Protein AF-A0AAW5VJH2-F1 (afdb_monomer_lite)

Foldseek 3Di:
DWWKWKWKDAPNDIGGFGTHDPPDQWDWGWDQPQDDGDWIKMWIDTDPDIDIWTWDDDPQKTWTWDCPPQKIKIKIWGDDPPDNGTIIIIIGIGHPPPPDDPPPDD

Secondary structure (DSSP, 8-state):
--EEEEEEEETTEEEEEEEEETT-SEEEEEE---S--SS-EEEEEETTEEEEEEPEEETTEEEEEEEETTEEEEEEEEE-TTSTT-EEEEEEEEETT--SSSSS--

Organism: NCBI:txid2950025

pLDDT: mean 74.22, std 15.86, range [32.72, 92.19]

Radius of gyration: 14.66 Å; chains: 1; bounding box: 32×46×37 Å

Sequence (106 aa):
MEGLQYKLIDDGKTITIGQIKLDETLVKDYLNLGDILLHPCIELGMDNETKIMQLAKIKNQWIGTLNAFDFSFGIRIETLKNDKSKSSLYLKITPENASKEGYQNA

Structure (mmCIF, N/CA/C/O backbone):
data_AF-A0AAW5VJH2-F1
#
_entry.id   AF-A0AAW5VJH2-F1
#
loop_
_atom_site.group_PDB
_atom_site.id
_atom_site.type_symbol
_atom_site.label_atom_id
_atom_site.label_alt_id
_atom_site.label_comp_id
_atom_site.label_asym_id
_atom_site.label_entity_id
_atom_site.label_seq_id
_atom_site.pdbx_PDB_ins_code
_atom_site.Cartn_x
_atom_site.Cartn_y
_atom_site.Cartn_z
_atom_site.occupancy
_atom_site.B_iso_or_equiv
_atom_site.auth_seq_id
_atom_site.auth_comp_id
_atom_site.auth_asym_id
_atom_site.auth_atom_id
_atom_site.pdbx_PDB_model_num
ATOM 1 N N . MET A 1 1 ? 20.214 -4.925 -9.775 1.00 49.5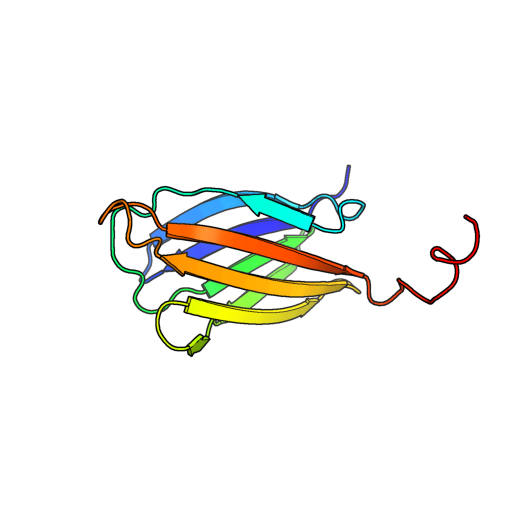0 1 MET A N 1
ATOM 2 C CA . MET A 1 1 ? 19.006 -5.605 -9.271 1.00 49.50 1 MET A CA 1
ATOM 3 C C . MET A 1 1 ? 17.897 -4.584 -9.331 1.00 49.50 1 MET A C 1
ATOM 5 O O . MET A 1 1 ? 17.983 -3.596 -8.613 1.00 49.50 1 MET A O 1
ATOM 9 N N . GLU A 1 2 ? 16.950 -4.771 -10.241 1.00 64.94 2 GLU A N 1
ATOM 10 C CA . GLU A 1 2 ? 15.754 -3.933 -10.320 1.00 64.94 2 GLU A CA 1
ATOM 11 C C . GLU A 1 2 ? 14.808 -4.371 -9.200 1.00 64.94 2 GLU A C 1
ATOM 13 O O . GLU A 1 2 ? 14.523 -5.557 -9.033 1.00 64.94 2 GLU A O 1
ATOM 18 N N . GLY A 1 3 ? 14.404 -3.426 -8.362 1.00 76.19 3 GLY A N 1
ATOM 19 C CA . GLY A 1 3 ? 13.497 -3.674 -7.255 1.00 76.19 3 GLY A CA 1
ATOM 20 C C . GLY A 1 3 ? 12.576 -2.481 -7.089 1.00 76.19 3 GLY A C 1
ATOM 21 O O . GLY A 1 3 ? 13.016 -1.337 -7.215 1.00 76.19 3 GLY A O 1
ATOM 22 N N . LEU A 1 4 ? 11.301 -2.741 -6.818 1.00 83.94 4 LEU A N 1
ATOM 23 C CA . LEU A 1 4 ? 10.322 -1.682 -6.634 1.00 83.94 4 LEU A CA 1
ATOM 24 C C . LEU A 1 4 ? 10.504 -1.076 -5.256 1.00 83.94 4 LEU A C 1
ATOM 26 O O . LEU A 1 4 ? 10.365 -1.762 -4.244 1.00 83.94 4 LEU A O 1
ATOM 30 N N . GLN A 1 5 ? 10.773 0.217 -5.196 1.00 87.75 5 GLN A N 1
ATOM 31 C CA . GLN A 1 5 ? 10.674 0.924 -3.930 1.00 87.75 5 GLN A CA 1
ATOM 32 C C . GLN A 1 5 ? 9.210 1.027 -3.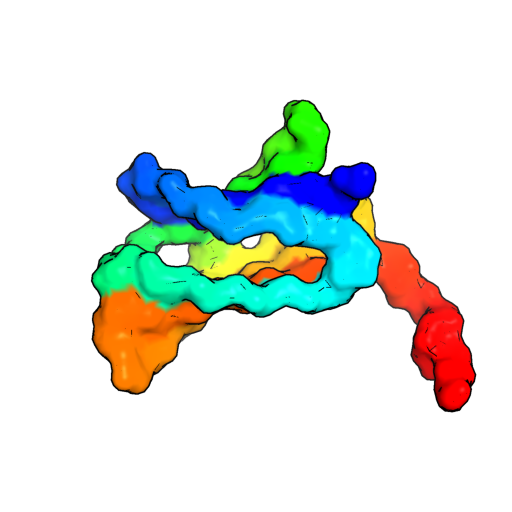539 1.00 87.75 5 GLN A C 1
ATOM 34 O O . GLN A 1 5 ? 8.357 1.291 -4.386 1.00 87.75 5 GLN A O 1
ATOM 39 N N . TYR A 1 6 ? 8.919 0.861 -2.255 1.00 87.81 6 TYR A N 1
ATOM 40 C CA . TYR A 1 6 ? 7.578 1.120 -1.773 1.00 87.81 6 TYR A CA 1
ATOM 41 C C . TYR A 1 6 ? 7.554 1.880 -0.455 1.00 87.81 6 TYR A C 1
ATOM 43 O O . TYR A 1 6 ? 8.397 1.701 0.434 1.00 87.81 6 TYR A O 1
ATOM 51 N N . LYS A 1 7 ? 6.577 2.779 -0.362 1.00 89.81 7 LYS A N 1
ATOM 52 C CA . LYS A 1 7 ? 6.406 3.710 0.751 1.00 89.81 7 LYS A CA 1
ATOM 53 C C . LYS A 1 7 ? 4.953 3.725 1.186 1.00 89.81 7 LYS A C 1
ATOM 55 O O . LYS A 1 7 ? 4.053 3.646 0.354 1.00 89.81 7 LYS A O 1
ATOM 60 N N . LEU A 1 8 ? 4.740 3.884 2.483 1.00 88.88 8 LEU A N 1
ATOM 61 C CA . LEU A 1 8 ? 3.438 4.199 3.052 1.00 88.88 8 LEU A CA 1
ATOM 62 C C . LEU A 1 8 ? 3.316 5.709 3.208 1.00 88.88 8 LEU A C 1
ATOM 64 O O . LEU A 1 8 ? 4.190 6.349 3.788 1.00 88.88 8 LEU A O 1
ATOM 68 N N . ILE A 1 9 ? 2.223 6.261 2.701 1.00 91.06 9 ILE A N 1
ATOM 69 C CA . ILE A 1 9 ? 1.869 7.669 2.823 1.00 91.06 9 ILE A CA 1
ATOM 70 C C . ILE A 1 9 ? 0.557 7.741 3.596 1.00 91.06 9 ILE A C 1
ATOM 72 O O . ILE A 1 9 ? -0.416 7.108 3.200 1.00 91.06 9 ILE A O 1
ATOM 76 N N . ASP A 1 10 ? 0.518 8.498 4.685 1.00 89.19 10 ASP A N 1
ATOM 77 C CA . ASP A 1 10 ? -0.694 8.714 5.478 1.00 89.19 10 ASP A CA 1
ATOM 78 C C . ASP A 1 10 ? -0.711 10.147 6.014 1.00 89.19 10 ASP A C 1
ATOM 80 O O . ASP A 1 10 ? 0.215 10.557 6.709 1.00 89.19 10 ASP A O 1
ATOM 84 N N . ASP A 1 11 ? -1.733 10.920 5.640 1.00 86.00 11 ASP A N 1
ATOM 85 C CA . ASP A 1 11 ? -1.949 12.311 6.077 1.00 86.00 11 ASP A CA 1
ATOM 86 C C . ASP A 1 11 ? -0.682 13.200 6.045 1.00 86.00 11 ASP A C 1
ATOM 88 O O . ASP A 1 11 ? -0.288 13.842 7.018 1.00 86.00 11 ASP A O 1
ATOM 92 N N . GLY A 1 12 ? 0.033 13.176 4.915 1.00 84.25 12 GLY A N 1
ATOM 93 C CA . GLY A 1 12 ? 1.260 13.956 4.713 1.00 84.25 12 GLY A CA 1
ATOM 94 C C . GLY A 1 12 ? 2.529 13.362 5.343 1.00 84.25 12 GLY A C 1
ATOM 95 O O . GLY A 1 12 ? 3.625 13.848 5.061 1.00 84.25 12 GLY A O 1
ATOM 96 N N . LYS A 1 13 ? 2.433 12.281 6.129 1.00 86.00 13 LYS A N 1
ATOM 97 C CA . LYS A 1 13 ? 3.596 11.508 6.590 1.00 86.00 13 LYS A CA 1
ATOM 98 C C . LYS A 1 13 ? 3.979 10.475 5.534 1.00 86.00 13 LYS A C 1
ATOM 100 O O . LYS A 1 13 ? 3.141 9.697 5.095 1.00 86.00 13 LYS A O 1
ATOM 105 N N . THR A 1 14 ? 5.256 10.440 5.157 1.00 89.38 14 THR A N 1
ATOM 106 C CA . THR A 1 14 ? 5.815 9.409 4.268 1.00 89.38 14 THR A CA 1
ATOM 107 C C . THR A 1 14 ? 6.769 8.525 5.055 1.00 89.38 14 THR A C 1
ATOM 109 O O . THR A 1 14 ? 7.713 9.016 5.670 1.00 89.38 14 THR A O 1
ATOM 112 N N . ILE A 1 15 ? 6.534 7.219 5.017 1.00 85.44 15 ILE A N 1
ATOM 113 C CA . ILE A 1 15 ? 7.357 6.200 5.658 1.00 85.44 15 ILE A CA 1
ATOM 114 C C . ILE A 1 15 ? 7.898 5.295 4.557 1.00 85.44 15 ILE A C 1
ATOM 116 O O . ILE A 1 15 ? 7.152 4.538 3.932 1.00 85.44 15 ILE A O 1
ATOM 120 N N . THR A 1 16 ? 9.202 5.382 4.306 1.00 82.62 16 THR A N 1
ATOM 121 C CA . THR A 1 16 ? 9.880 4.448 3.404 1.00 82.62 16 THR A CA 1
ATOM 122 C C . THR A 1 16 ? 9.928 3.084 4.064 1.00 82.62 16 THR A C 1
ATOM 124 O O . THR A 1 16 ? 10.427 2.959 5.181 1.00 82.62 16 THR A O 1
ATOM 127 N N . ILE A 1 17 ? 9.405 2.078 3.372 1.00 81.94 17 ILE A N 1
ATOM 128 C CA . ILE A 1 17 ? 9.312 0.733 3.926 1.00 81.94 17 ILE A CA 1
ATOM 129 C C . ILE A 1 17 ? 10.484 -0.109 3.460 1.00 81.94 17 ILE A C 1
ATOM 131 O O . ILE A 1 17 ? 11.233 -0.630 4.281 1.00 81.94 17 ILE A O 1
ATOM 135 N N . GLY A 1 18 ? 10.685 -0.191 2.149 1.00 81.81 18 GLY A N 1
ATOM 136 C CA . GLY A 1 18 ? 11.770 -0.987 1.610 1.00 81.81 18 GLY A CA 1
ATOM 137 C C . GLY A 1 18 ? 11.719 -1.118 0.101 1.00 81.81 18 GLY A C 1
ATOM 138 O O . GLY A 1 18 ? 11.153 -0.282 -0.609 1.00 81.81 18 GLY A O 1
ATOM 139 N N . GLN A 1 19 ? 12.345 -2.188 -0.370 1.00 84.25 19 GLN A N 1
ATOM 140 C CA . GLN A 1 19 ? 12.377 -2.580 -1.768 1.00 84.25 19 GLN A CA 1
ATOM 141 C C . GLN A 1 19 ? 11.778 -3.972 -1.915 1.00 84.25 19 GLN A C 1
ATOM 143 O O . GLN A 1 19 ? 12.155 -4.899 -1.204 1.00 84.25 19 GLN A O 1
ATOM 148 N N . ILE A 1 20 ? 10.867 -4.108 -2.865 1.00 78.00 20 ILE A N 1
ATOM 149 C CA . ILE A 1 20 ? 10.383 -5.384 -3.362 1.00 78.00 20 ILE A CA 1
ATOM 150 C C . ILE A 1 20 ? 11.378 -5.861 -4.404 1.00 78.00 20 ILE A C 1
ATOM 152 O O . ILE A 1 20 ? 11.653 -5.139 -5.363 1.00 78.00 20 ILE A O 1
ATOM 156 N N . LYS A 1 21 ? 11.858 -7.092 -4.282 1.00 77.50 21 LYS A N 1
ATOM 157 C CA . LYS A 1 21 ? 12.517 -7.740 -5.411 1.00 77.50 21 LYS A CA 1
ATOM 158 C C . LYS A 1 21 ? 11.471 -8.464 -6.249 1.00 77.50 21 LYS A C 1
ATOM 160 O O . LYS A 1 21 ? 10.610 -9.149 -5.706 1.00 77.50 21 LYS A O 1
ATOM 165 N N . LEU A 1 22 ? 11.513 -8.272 -7.564 1.00 72.00 22 LEU A N 1
ATOM 166 C CA . LEU A 1 22 ? 10.488 -8.781 -8.484 1.00 72.00 22 LEU A CA 1
ATOM 167 C C . LEU A 1 22 ? 10.481 -10.317 -8.615 1.00 72.00 22 LEU A C 1
ATOM 169 O O . LEU A 1 22 ? 9.515 -10.885 -9.117 1.00 72.00 22 LEU A O 1
ATOM 173 N N . ASP A 1 23 ? 11.532 -10.988 -8.143 1.00 72.38 23 ASP A N 1
ATOM 174 C CA . ASP A 1 23 ? 11.639 -12.444 -8.021 1.00 72.38 23 ASP A CA 1
ATOM 175 C C . ASP A 1 23 ? 11.012 -12.998 -6.724 1.00 72.38 23 ASP A C 1
ATOM 177 O O . ASP A 1 23 ? 10.794 -14.206 -6.609 1.00 72.38 23 ASP A O 1
ATOM 181 N N . GLU A 1 24 ? 10.665 -12.144 -5.755 1.00 65.00 24 GLU A N 1
ATOM 182 C CA . GLU A 1 24 ? 10.044 -12.548 -4.494 1.00 65.00 24 GLU A CA 1
ATOM 183 C C . GLU A 1 24 ? 8.507 -12.482 -4.588 1.00 65.00 24 GLU A C 1
ATOM 185 O O . GLU A 1 24 ? 7.890 -11.430 -4.746 1.00 65.00 24 GLU A O 1
ATOM 190 N N . THR A 1 25 ? 7.843 -13.632 -4.433 1.00 64.31 25 THR A N 1
ATOM 191 C CA . THR A 1 25 ? 6.366 -13.731 -4.478 1.00 64.31 25 THR A CA 1
ATOM 192 C C . THR A 1 25 ? 5.691 -13.184 -3.211 1.00 64.31 25 THR A C 1
ATOM 194 O O . THR A 1 25 ? 4.476 -12.975 -3.168 1.00 64.31 25 THR A O 1
ATOM 197 N N . LEU A 1 26 ? 6.446 -12.977 -2.129 1.00 65.12 26 LEU A N 1
ATOM 198 C CA . LEU A 1 26 ? 5.884 -12.518 -0.868 1.00 65.12 26 LEU A CA 1
ATOM 199 C C . LEU A 1 26 ? 6.887 -11.734 -0.026 1.00 65.12 26 LEU A C 1
ATOM 201 O O . LEU A 1 26 ? 7.873 -12.302 0.431 1.00 65.12 26 LEU A O 1
ATOM 205 N N . VAL A 1 27 ? 6.551 -10.483 0.288 1.00 66.19 27 VAL A N 1
ATOM 206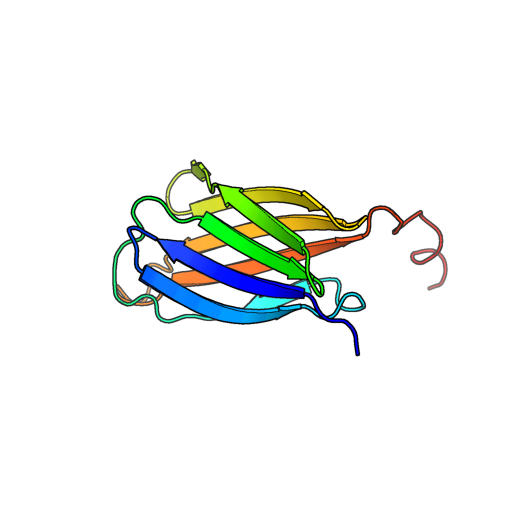 C CA . VAL A 1 27 ? 7.334 -9.627 1.183 1.00 66.19 27 VAL A CA 1
ATOM 207 C C . VAL A 1 27 ? 6.497 -9.317 2.427 1.00 66.19 27 VAL A C 1
ATOM 209 O O . VAL A 1 27 ? 5.356 -8.860 2.357 1.00 66.19 27 VAL A O 1
ATOM 212 N N . LYS A 1 28 ? 7.033 -9.622 3.608 1.00 69.38 28 LYS A N 1
ATOM 213 C CA . LYS A 1 28 ? 6.374 -9.318 4.885 1.00 69.38 28 LYS A CA 1
ATOM 214 C C . LYS A 1 28 ? 7.245 -8.345 5.651 1.00 69.38 28 LYS A C 1
ATOM 216 O O . LYS A 1 28 ? 8.310 -8.744 6.111 1.00 69.38 28 LYS A O 1
ATOM 221 N N . ASP A 1 29 ? 6.752 -7.128 5.839 1.00 70.12 29 ASP A N 1
ATOM 222 C CA . ASP A 1 29 ? 7.465 -6.100 6.584 1.00 70.12 29 ASP A CA 1
ATOM 223 C C . ASP A 1 29 ? 6.697 -5.698 7.843 1.00 70.12 29 ASP A C 1
ATOM 225 O O . ASP A 1 29 ? 5.508 -5.378 7.846 1.00 70.12 29 ASP A O 1
ATOM 229 N N . TYR A 1 30 ? 7.397 -5.715 8.969 1.00 69.06 30 TYR A N 1
ATOM 230 C CA . TYR A 1 30 ? 6.833 -5.309 10.246 1.00 69.06 30 TYR A CA 1
ATOM 231 C C . TYR A 1 30 ? 7.254 -3.876 10.531 1.00 69.06 30 TYR A C 1
ATOM 233 O O . TYR A 1 30 ? 8.428 -3.615 10.783 1.00 69.06 30 TYR A O 1
ATOM 241 N N . LEU A 1 31 ? 6.294 -2.950 10.523 1.00 69.44 31 LEU A N 1
ATOM 242 C CA . LEU A 1 31 ? 6.541 -1.563 10.895 1.00 69.44 31 LEU A CA 1
ATOM 243 C C . LEU A 1 31 ? 5.907 -1.233 12.238 1.00 69.44 31 LEU A C 1
ATOM 245 O O . LEU A 1 31 ? 4.830 -1.700 12.593 1.00 69.44 31 LEU A O 1
ATOM 249 N N . ASN A 1 32 ? 6.578 -0.385 13.004 1.00 66.38 32 ASN A N 1
ATOM 250 C CA . ASN A 1 32 ? 5.939 0.282 14.123 1.00 66.38 32 ASN A CA 1
ATOM 251 C C . ASN A 1 32 ? 5.426 1.631 13.622 1.00 66.38 32 ASN A C 1
ATOM 253 O O . ASN A 1 32 ? 6.208 2.560 13.448 1.00 66.38 32 ASN A O 1
ATOM 257 N N . LEU A 1 33 ? 4.126 1.708 13.337 1.00 67.88 33 LEU A N 1
ATOM 258 C CA . LEU A 1 33 ? 3.513 2.939 12.838 1.00 67.88 33 LEU A CA 1
ATOM 259 C C . LEU A 1 33 ? 3.234 3.944 13.964 1.00 67.88 33 LEU A C 1
ATOM 261 O O . LEU A 1 33 ? 3.038 5.114 13.655 1.00 67.88 33 LEU A O 1
ATOM 265 N N . GLY A 1 34 ? 3.252 3.516 15.238 1.00 59.47 34 GLY A N 1
ATOM 266 C CA . GLY A 1 34 ? 3.053 4.348 16.435 1.00 59.47 34 GLY A CA 1
ATOM 267 C C . GLY A 1 34 ? 1.638 4.920 16.602 1.00 59.47 34 GLY A C 1
ATOM 268 O O . GLY A 1 34 ? 1.096 4.896 17.705 1.00 59.47 34 GLY A O 1
ATOM 269 N N . ASP A 1 35 ? 1.033 5.359 15.500 1.00 65.25 35 ASP A N 1
ATOM 270 C CA . ASP A 1 35 ? -0.253 6.032 15.397 1.00 65.25 35 ASP A CA 1
ATOM 271 C C . ASP A 1 35 ? -1.290 5.185 14.634 1.00 65.25 35 ASP A C 1
ATOM 273 O O . ASP A 1 35 ? -0.988 4.200 13.948 1.00 65.25 35 ASP A O 1
ATOM 277 N N . ILE A 1 36 ? -2.554 5.598 14.751 1.00 74.06 36 ILE A N 1
ATOM 278 C CA . ILE A 1 36 ? -3.665 5.068 13.957 1.00 74.06 36 ILE A CA 1
ATOM 279 C C . ILE A 1 36 ? -3.554 5.622 12.533 1.00 74.06 36 ILE A C 1
ATOM 281 O O . ILE A 1 36 ? -3.532 6.834 12.355 1.00 74.06 36 ILE A O 1
ATOM 285 N N . LEU A 1 37 ? -3.568 4.738 11.531 1.00 80.75 37 LEU A N 1
ATOM 286 C CA . LEU A 1 37 ? -3.650 5.143 10.126 1.00 80.75 37 LEU A CA 1
ATOM 287 C C . LEU A 1 37 ? -5.017 5.758 9.796 1.00 80.75 37 LEU A C 1
ATOM 289 O O . LEU A 1 37 ? -6.053 5.164 10.131 1.00 80.75 37 LEU A O 1
ATOM 293 N N . LEU A 1 38 ? -5.018 6.902 9.108 1.00 83.50 38 LEU A N 1
ATOM 294 C CA . LEU A 1 38 ? -6.230 7.657 8.772 1.00 83.50 38 LEU A CA 1
ATOM 295 C C . LEU A 1 38 ? -6.706 7.392 7.341 1.00 83.50 38 LEU A C 1
ATOM 297 O O . LEU A 1 38 ? -7.819 6.901 7.146 1.00 83.50 38 LEU A O 1
ATOM 301 N N . HIS A 1 39 ? -5.855 7.687 6.363 1.00 88.19 39 HIS A N 1
ATOM 302 C CA . HIS A 1 39 ? -6.093 7.568 4.926 1.00 88.19 39 HIS A CA 1
ATOM 303 C C . HIS A 1 39 ? -4.846 7.010 4.212 1.00 88.19 39 HIS A C 1
ATOM 305 O O . HIS A 1 39 ? -4.302 7.657 3.311 1.00 88.19 39 HIS A O 1
ATOM 311 N N . PRO A 1 40 ? -4.373 5.809 4.601 1.00 88.44 40 PRO A N 1
ATOM 312 C CA . PRO A 1 40 ? -3.112 5.291 4.113 1.00 88.44 40 PRO A CA 1
ATOM 313 C C . PRO A 1 40 ? -3.181 4.953 2.624 1.00 88.44 40 PRO A C 1
ATOM 315 O O . PRO A 1 40 ? -4.127 4.331 2.135 1.00 88.44 40 PRO A O 1
ATOM 318 N N . CYS A 1 41 ? -2.120 5.319 1.921 1.00 92.19 41 CYS A N 1
ATOM 319 C CA . CYS A 1 41 ? -1.857 4.993 0.531 1.00 92.19 41 CYS A CA 1
ATOM 320 C C . CYS A 1 41 ? -0.464 4.374 0.416 1.00 92.19 41 CYS A C 1
ATOM 322 O O . CYS A 1 41 ? 0.418 4.649 1.229 1.00 92.19 41 CYS A O 1
ATOM 324 N N . ILE A 1 42 ? -0.247 3.556 -0.607 1.00 90.00 42 ILE A N 1
ATOM 325 C CA . ILE A 1 42 ? 1.072 3.004 -0.912 1.00 90.00 42 ILE A CA 1
ATOM 326 C C . ILE A 1 42 ? 1.556 3.591 -2.225 1.00 90.00 42 ILE A C 1
ATOM 328 O O . ILE A 1 42 ? 0.868 3.498 -3.237 1.00 90.00 42 ILE A O 1
ATOM 332 N N . GLU A 1 43 ? 2.742 4.178 -2.203 1.00 92.06 43 GLU A N 1
ATOM 333 C CA . GLU A 1 43 ? 3.476 4.544 -3.408 1.00 92.06 43 GLU A CA 1
ATOM 334 C C . GLU A 1 43 ? 4.407 3.389 -3.781 1.00 92.06 43 GLU A C 1
ATOM 336 O O . GLU A 1 43 ? 5.166 2.915 -2.936 1.00 92.06 43 GLU A O 1
ATOM 341 N N . LEU A 1 44 ? 4.344 2.949 -5.035 1.00 89.06 44 LEU A N 1
ATOM 342 C CA . LEU A 1 44 ? 5.265 2.003 -5.659 1.00 89.06 44 LEU A CA 1
ATOM 343 C C . LEU A 1 44 ? 6.085 2.746 -6.711 1.00 89.06 44 LEU A C 1
ATOM 345 O O . LEU A 1 44 ? 5.508 3.437 -7.549 1.00 89.06 44 LEU A O 1
ATOM 349 N N . GLY A 1 45 ? 7.404 2.593 -6.686 1.00 89.38 45 GLY A N 1
ATOM 350 C CA . GLY A 1 45 ? 8.319 3.211 -7.641 1.00 89.38 45 GLY A CA 1
ATOM 351 C C . GLY A 1 45 ? 9.198 2.184 -8.344 1.00 89.38 45 GLY A C 1
ATOM 352 O O . GLY A 1 45 ? 9.835 1.372 -7.673 1.00 89.38 45 GLY A O 1
ATOM 353 N N . MET A 1 46 ? 9.262 2.263 -9.673 1.00 86.75 46 MET A N 1
ATOM 354 C CA . MET A 1 46 ? 10.223 1.551 -10.517 1.00 86.75 46 MET A CA 1
ATOM 355 C C . MET A 1 46 ? 10.956 2.572 -11.377 1.00 86.75 46 MET A C 1
ATOM 357 O O . MET A 1 46 ? 10.320 3.279 -12.155 1.00 86.75 46 MET A O 1
ATOM 361 N N . ASP A 1 47 ? 12.275 2.666 -11.228 1.00 83.56 47 ASP A N 1
ATOM 362 C CA . ASP A 1 47 ? 13.117 3.629 -11.943 1.00 83.56 47 ASP A CA 1
ATOM 363 C C . ASP A 1 47 ? 12.573 5.071 -11.885 1.00 83.56 47 ASP A C 1
ATOM 365 O O . ASP A 1 47 ? 12.731 5.751 -10.873 1.00 83.56 47 ASP A O 1
ATOM 369 N N . ASN A 1 48 ? 11.914 5.528 -12.955 1.00 83.00 48 ASN A N 1
ATOM 370 C CA . ASN A 1 48 ? 11.367 6.881 -13.103 1.00 83.00 48 ASN A CA 1
ATOM 371 C C . ASN A 1 48 ? 9.830 6.933 -13.097 1.00 83.00 48 ASN A C 1
ATOM 373 O O . ASN A 1 48 ? 9.253 7.990 -13.356 1.00 83.00 48 ASN A O 1
ATOM 377 N N . GLU A 1 49 ? 9.155 5.817 -12.835 1.00 88.06 49 GLU A N 1
ATOM 378 C CA . GLU A 1 49 ? 7.699 5.744 -12.782 1.00 88.06 49 GLU A CA 1
ATOM 379 C C . GLU A 1 49 ? 7.225 5.432 -11.361 1.00 88.06 49 GLU A C 1
ATOM 381 O O . GLU A 1 49 ? 7.723 4.525 -10.692 1.00 88.06 49 GLU A O 1
ATOM 386 N N . THR A 1 50 ? 6.224 6.185 -10.906 1.00 91.12 50 THR A N 1
ATOM 387 C CA . THR A 1 50 ? 5.559 5.962 -9.624 1.00 91.12 50 THR A CA 1
ATOM 388 C C . THR A 1 50 ? 4.072 5.705 -9.817 1.00 91.12 50 THR A C 1
ATOM 390 O O . THR A 1 50 ? 3.406 6.290 -10.677 1.00 91.12 50 THR A O 1
ATOM 393 N N . LYS A 1 51 ? 3.530 4.809 -8.995 1.00 91.62 51 LYS A N 1
ATOM 394 C CA . LYS A 1 51 ? 2.104 4.501 -8.914 1.00 91.62 51 LYS A CA 1
ATOM 395 C C . LYS A 1 51 ? 1.647 4.592 -7.474 1.00 91.62 51 LYS A C 1
ATOM 397 O O . LYS A 1 51 ? 2.362 4.184 -6.565 1.00 91.62 51 LYS A O 1
ATOM 402 N N . ILE A 1 52 ? 0.435 5.093 -7.275 1.00 91.38 52 ILE A N 1
ATOM 403 C CA . ILE A 1 52 ? -0.169 5.221 -5.952 1.00 91.38 52 ILE A CA 1
ATOM 404 C C . ILE A 1 52 ? -1.377 4.293 -5.870 1.00 91.38 52 ILE A C 1
ATOM 406 O O . ILE A 1 52 ? -2.229 4.274 -6.756 1.00 91.38 52 ILE A O 1
ATOM 410 N N . MET A 1 53 ? -1.453 3.543 -4.779 1.00 90.75 53 MET A N 1
ATOM 411 C CA . MET A 1 53 ? -2.564 2.676 -4.418 1.00 90.75 53 MET A CA 1
ATOM 412 C C . MET A 1 53 ? -3.250 3.246 -3.178 1.00 90.75 53 MET A C 1
ATOM 414 O O . MET A 1 53 ? -2.657 3.283 -2.100 1.00 90.75 53 MET A O 1
ATOM 418 N N . GLN A 1 54 ? -4.508 3.662 -3.314 1.00 90.81 54 GLN A N 1
ATOM 419 C CA . GLN A 1 54 ? -5.338 3.981 -2.153 1.00 90.81 54 GLN A CA 1
ATOM 420 C C . GLN A 1 54 ? -5.789 2.691 -1.471 1.00 90.81 54 GLN A C 1
ATOM 422 O O . GLN A 1 54 ? -6.166 1.727 -2.141 1.00 90.81 54 GLN A O 1
ATOM 427 N N . LEU A 1 55 ? -5.764 2.673 -0.139 1.00 90.50 55 LEU A N 1
ATOM 428 C CA . LEU A 1 55 ? -6.205 1.516 0.626 1.00 90.50 55 LEU A CA 1
ATOM 429 C C . LEU A 1 55 ? -7.638 1.716 1.118 1.00 90.50 55 LEU A C 1
ATOM 431 O O . LEU A 1 55 ? -8.001 2.754 1.666 1.00 90.50 55 LEU A O 1
ATOM 435 N N . ALA A 1 56 ? -8.454 0.680 0.970 1.00 91.50 56 ALA A N 1
ATOM 436 C CA . ALA A 1 56 ? -9.791 0.620 1.531 1.00 91.50 56 ALA A CA 1
ATOM 437 C C . ALA A 1 56 ? -9.746 0.067 2.959 1.00 91.50 56 ALA A C 1
ATOM 439 O O . ALA A 1 56 ? -9.078 -0.933 3.236 1.00 91.50 56 ALA A O 1
ATOM 440 N N . LYS A 1 57 ? -10.504 0.683 3.870 1.00 89.56 57 LYS A N 1
ATOM 441 C CA . LYS A 1 57 ? -10.666 0.175 5.235 1.00 89.56 57 LYS A CA 1
ATOM 442 C C . LYS A 1 57 ? -11.725 -0.921 5.269 1.00 89.56 57 LYS A C 1
ATOM 444 O O . LYS A 1 57 ? -12.890 -0.670 4.971 1.00 89.56 57 LYS A O 1
ATOM 449 N N . ILE A 1 58 ? -11.346 -2.119 5.699 1.00 88.19 58 ILE A N 1
ATOM 450 C CA . ILE A 1 58 ? -12.252 -3.248 5.920 1.00 88.19 58 ILE A CA 1
ATOM 451 C C . ILE A 1 58 ? -12.024 -3.765 7.340 1.00 88.19 58 ILE A C 1
ATOM 453 O O . ILE A 1 58 ? -10.996 -4.365 7.646 1.00 88.19 58 ILE A O 1
ATOM 457 N N . LYS A 1 59 ? -12.999 -3.545 8.230 1.00 86.69 59 LYS A N 1
ATOM 458 C CA . LYS A 1 59 ? -12.883 -3.853 9.669 1.00 86.69 59 LYS A CA 1
ATOM 459 C C . LYS A 1 59 ? -11.640 -3.177 10.285 1.00 86.69 59 LYS A C 1
ATOM 461 O O . LYS A 1 59 ? -11.578 -1.952 10.342 1.00 86.69 59 LYS A O 1
ATOM 466 N N . ASN A 1 60 ? -10.677 -3.962 10.766 1.00 79.81 60 ASN A N 1
ATOM 467 C CA . ASN A 1 60 ? -9.408 -3.528 11.359 1.00 79.81 60 ASN A CA 1
ATOM 468 C C . ASN A 1 60 ? -8.228 -3.593 10.372 1.00 79.81 60 ASN A C 1
ATOM 470 O O . ASN A 1 60 ? -7.076 -3.568 10.806 1.00 79.81 60 ASN A O 1
ATOM 474 N N . GLN A 1 61 ? -8.507 -3.737 9.076 1.00 84.25 61 GLN A N 1
ATOM 475 C CA . GLN A 1 61 ? -7.498 -3.908 8.039 1.00 84.25 61 GLN A CA 1
ATOM 476 C C . GLN A 1 61 ? -7.621 -2.818 6.976 1.00 84.25 61 GLN A C 1
ATOM 478 O O . GLN A 1 61 ? -8.721 -2.366 6.655 1.00 84.25 61 GLN A O 1
ATOM 483 N N . TRP A 1 62 ? -6.486 -2.430 6.409 1.00 88.19 62 TRP A N 1
ATOM 484 C CA . TRP A 1 62 ? -6.401 -1.612 5.204 1.00 88.19 62 TRP A CA 1
ATOM 485 C C . TRP A 1 62 ? -5.967 -2.499 4.054 1.00 88.19 62 TRP A C 1
ATOM 487 O O . TRP A 1 62 ? -4.963 -3.194 4.171 1.00 88.19 62 TRP A O 1
ATOM 497 N N . ILE A 1 63 ? -6.734 -2.530 2.974 1.00 89.44 63 ILE A N 1
ATOM 498 C CA . ILE A 1 63 ? -6.505 -3.455 1.866 1.00 89.44 63 ILE A CA 1
ATOM 499 C C . ILE A 1 63 ? -6.519 -2.675 0.561 1.00 89.44 63 ILE A C 1
ATOM 501 O O . ILE A 1 63 ? -7.376 -1.820 0.358 1.00 89.44 63 ILE A O 1
ATOM 505 N N . GLY A 1 64 ? -5.590 -2.990 -0.330 1.00 89.19 64 GLY A N 1
ATOM 506 C CA . GLY A 1 64 ? -5.552 -2.417 -1.666 1.00 89.19 64 GLY A CA 1
ATOM 507 C C . GLY A 1 64 ? -4.988 -3.405 -2.670 1.00 89.19 64 GLY A C 1
ATOM 508 O O . GLY A 1 64 ? -4.241 -4.319 -2.315 1.00 89.19 64 GLY A O 1
ATOM 509 N N . THR A 1 65 ? -5.368 -3.219 -3.926 1.00 88.25 65 THR A N 1
ATOM 510 C CA . THR A 1 65 ? -4.792 -3.941 -5.057 1.00 88.25 65 THR A CA 1
ATOM 511 C C . THR A 1 65 ? -4.452 -2.957 -6.161 1.00 88.25 65 THR A C 1
ATOM 513 O O . THR A 1 65 ? -5.205 -2.011 -6.388 1.00 88.25 65 THR A O 1
ATOM 516 N N . LEU A 1 66 ? -3.343 -3.182 -6.854 1.00 87.06 66 LEU A N 1
ATOM 517 C CA . LEU A 1 66 ? -2.879 -2.338 -7.949 1.00 87.06 66 LEU A CA 1
ATOM 518 C C . LEU A 1 66 ? -2.238 -3.223 -9.008 1.00 87.06 66 LEU A C 1
ATOM 520 O O . LEU A 1 66 ? -1.381 -4.036 -8.678 1.00 87.06 66 LEU A O 1
ATOM 524 N N . ASN A 1 67 ? -2.614 -3.012 -10.263 1.00 86.69 67 ASN A N 1
ATOM 525 C CA . ASN A 1 67 ? -1.916 -3.594 -11.401 1.00 86.69 67 ASN A CA 1
ATOM 526 C C . ASN A 1 67 ? -0.985 -2.520 -11.958 1.00 86.69 67 ASN A C 1
ATOM 528 O O . ASN A 1 67 ? -1.440 -1.438 -12.337 1.00 86.69 67 ASN A O 1
ATOM 532 N N . ALA A 1 68 ? 0.314 -2.786 -11.926 1.00 82.88 68 ALA A N 1
ATOM 533 C CA . ALA A 1 68 ? 1.345 -1.862 -12.370 1.00 82.88 68 ALA A CA 1
ATOM 534 C C . ALA A 1 68 ? 2.596 -2.638 -12.779 1.00 82.88 68 ALA A C 1
ATOM 536 O O . ALA A 1 68 ? 2.874 -3.690 -12.212 1.00 82.88 68 ALA A O 1
ATOM 537 N N . PHE A 1 69 ? 3.373 -2.097 -13.716 1.00 83.12 69 PHE A N 1
ATOM 538 C CA . PHE A 1 69 ? 4.678 -2.656 -14.083 1.00 83.12 69 PHE A CA 1
ATOM 539 C C . PHE A 1 69 ? 4.633 -4.133 -14.536 1.00 83.12 69 PHE A C 1
ATOM 541 O O . PHE A 1 69 ? 5.594 -4.849 -14.311 1.00 83.12 69 PHE A O 1
ATOM 548 N N . ASP A 1 70 ? 3.523 -4.602 -15.122 1.00 80.31 70 ASP A N 1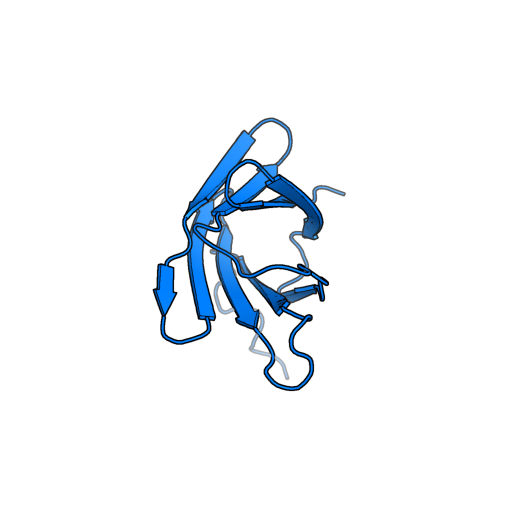
ATOM 549 C CA . ASP A 1 70 ? 3.269 -6.018 -15.476 1.00 80.31 70 ASP A CA 1
ATOM 550 C C . ASP A 1 70 ? 3.114 -6.983 -14.272 1.00 80.31 70 ASP A C 1
ATOM 552 O O . ASP A 1 70 ? 3.169 -8.212 -14.397 1.00 80.31 70 ASP A O 1
ATOM 556 N N . PHE A 1 71 ? 2.870 -6.434 -13.078 1.00 77.88 71 PHE A N 1
ATOM 557 C CA . PHE A 1 71 ? 2.602 -7.179 -11.849 1.00 77.88 71 PHE A CA 1
ATOM 558 C C . PHE A 1 71 ? 1.270 -6.762 -11.215 1.00 77.88 71 PHE A C 1
ATOM 560 O O . PHE A 1 71 ? 0.836 -5.610 -11.278 1.00 77.88 71 PHE A O 1
ATOM 567 N N . SER A 1 72 ? 0.640 -7.708 -10.518 1.00 81.50 72 SER A N 1
ATOM 568 C CA . SER A 1 72 ? -0.465 -7.432 -9.602 1.00 81.50 72 SER A CA 1
ATOM 569 C C . SER A 1 72 ? 0.056 -7.371 -8.166 1.00 81.50 72 SER A C 1
ATOM 571 O O . SER A 1 72 ? 0.609 -8.340 -7.641 1.00 81.50 72 SER A O 1
ATOM 573 N N . PHE A 1 73 ? -0.160 -6.248 -7.490 1.00 78.81 73 PHE A N 1
ATOM 574 C CA . PHE A 1 73 ? 0.197 -6.047 -6.087 1.00 78.81 73 PHE A CA 1
ATOM 575 C C . PHE A 1 73 ? -1.052 -6.119 -5.226 1.00 78.81 73 PHE A C 1
ATOM 577 O O . PHE A 1 73 ? -2.034 -5.431 -5.491 1.00 78.81 73 PHE A O 1
ATOM 584 N N . GLY A 1 74 ? -1.005 -6.923 -4.170 1.00 82.69 74 GLY A N 1
ATOM 585 C CA . GLY A 1 74 ? -2.000 -6.952 -3.109 1.00 82.69 74 GLY A CA 1
ATOM 586 C C . GLY A 1 74 ? -1.376 -6.504 -1.797 1.00 82.69 74 GLY A C 1
ATOM 587 O O . GLY A 1 74 ? -0.375 -7.062 -1.352 1.00 82.69 74 GLY A O 1
ATOM 588 N N . ILE A 1 75 ? -1.987 -5.523 -1.147 1.00 80.81 75 ILE A N 1
ATOM 589 C CA . ILE A 1 75 ? -1.522 -4.990 0.130 1.00 80.81 75 ILE A CA 1
ATOM 590 C C . ILE A 1 75 ? -2.577 -5.222 1.188 1.00 80.81 75 ILE A C 1
ATOM 592 O O . ILE A 1 75 ? -3.772 -5.034 0.957 1.00 80.81 75 ILE A O 1
ATOM 596 N N . ARG A 1 76 ? -2.114 -5.625 2.368 1.00 83.25 76 ARG A N 1
ATOM 597 C CA . ARG A 1 76 ? -2.910 -5.693 3.583 1.00 83.25 76 ARG A CA 1
ATOM 598 C C . ARG A 1 76 ? -2.114 -5.099 4.735 1.00 83.25 76 ARG A C 1
ATOM 600 O O . ARG A 1 76 ? -1.058 -5.608 5.080 1.00 83.25 76 ARG A O 1
ATOM 607 N N . ILE A 1 77 ? -2.648 -4.077 5.381 1.00 81.19 77 ILE A N 1
ATOM 608 C CA . ILE A 1 77 ? -2.142 -3.566 6.656 1.00 81.19 77 ILE A CA 1
ATOM 609 C C . ILE A 1 77 ? -3.093 -4.034 7.741 1.00 81.19 77 ILE A C 1
ATOM 611 O O . ILE A 1 77 ? -4.302 -3.832 7.629 1.00 81.19 77 ILE A O 1
ATOM 615 N N . GLU A 1 78 ? -2.566 -4.653 8.788 1.00 77.06 78 GLU A N 1
ATOM 616 C CA . GLU A 1 78 ? -3.356 -5.093 9.931 1.00 77.06 78 GLU A CA 1
ATOM 617 C C . GLU A 1 78 ? -2.779 -4.533 11.228 1.00 77.06 78 GLU A C 1
ATOM 619 O O . GLU A 1 78 ? -1.605 -4.722 11.550 1.00 77.06 78 GLU A O 1
ATOM 624 N N . THR A 1 79 ? -3.628 -3.872 12.013 1.00 68.81 79 THR A N 1
ATOM 625 C CA . THR A 1 79 ? -3.271 -3.484 13.378 1.00 68.81 79 THR A CA 1
ATOM 626 C C . THR A 1 79 ? -3.402 -4.703 14.289 1.00 68.81 79 THR A C 1
ATOM 628 O O . THR A 1 79 ? -4.503 -5.236 14.471 1.00 68.81 79 THR A O 1
ATOM 631 N N . LEU A 1 80 ? -2.286 -5.163 14.865 1.00 65.31 80 LEU A N 1
ATOM 632 C CA . LEU A 1 80 ? -2.281 -6.316 15.762 1.00 65.31 80 LEU A CA 1
ATOM 633 C C . LEU A 1 80 ? -2.687 -5.873 17.172 1.00 65.31 80 LEU A C 1
ATOM 635 O O . LEU A 1 80 ? -2.049 -5.030 17.789 1.00 65.31 80 LEU A O 1
ATOM 639 N N . LYS A 1 81 ? -3.752 -6.476 17.712 1.00 53.69 81 LYS A N 1
ATOM 640 C CA . LYS A 1 81 ? -4.338 -6.096 19.014 1.00 53.69 81 LYS A CA 1
ATOM 641 C C . LYS A 1 81 ? -3.423 -6.310 20.229 1.00 53.69 81 LYS A C 1
ATOM 643 O O . LYS A 1 81 ? -3.724 -5.763 21.285 1.00 53.69 81 LYS A O 1
ATOM 648 N N . ASN A 1 82 ? -2.358 -7.107 20.110 1.00 49.50 82 ASN A N 1
ATOM 649 C CA . ASN A 1 82 ? -1.539 -7.517 21.259 1.00 49.50 82 ASN A CA 1
ATOM 650 C C . ASN A 1 82 ? -0.575 -6.435 21.766 1.00 49.50 82 ASN A C 1
ATOM 652 O O . ASN A 1 82 ? 0.009 -6.586 22.832 1.00 49.50 82 ASN A O 1
ATOM 656 N N . ASP A 1 83 ? -0.425 -5.340 21.026 1.00 50.09 83 ASP A N 1
ATOM 657 C CA . ASP A 1 83 ? 0.392 -4.202 21.415 1.00 50.09 83 ASP A CA 1
ATOM 658 C C . ASP A 1 83 ? -0.281 -2.980 20.786 1.00 50.09 83 ASP A C 1
ATOM 660 O O . ASP A 1 83 ? -0.320 -2.874 19.562 1.00 50.09 83 ASP A O 1
ATOM 664 N N . LYS A 1 84 ? -0.877 -2.081 21.584 1.00 50.28 84 LYS A N 1
ATOM 665 C CA . LYS A 1 84 ? -1.666 -0.914 21.109 1.00 50.28 84 LYS A CA 1
ATOM 666 C C . LYS A 1 84 ? -0.875 0.065 20.211 1.00 50.28 84 LYS A C 1
ATOM 668 O O . LYS A 1 84 ? -1.389 1.122 19.871 1.00 50.28 84 LYS A O 1
ATOM 673 N N . SER A 1 85 ? 0.359 -0.287 19.861 1.00 52.72 85 SER A N 1
ATOM 674 C CA . SER A 1 85 ? 1.347 0.493 19.130 1.00 52.72 85 SER A CA 1
ATOM 675 C C . SER A 1 85 ? 1.829 -0.157 17.819 1.00 52.72 85 SER A C 1
ATOM 677 O O . SER A 1 85 ? 2.454 0.531 17.020 1.00 52.72 85 SER A O 1
ATOM 679 N N . LYS A 1 86 ? 1.561 -1.450 17.540 1.00 57.31 86 LYS A N 1
ATOM 680 C CA . LYS A 1 86 ? 2.203 -2.166 16.411 1.00 57.31 86 LYS A CA 1
ATOM 681 C C . LYS A 1 86 ? 1.221 -2.557 15.299 1.00 57.31 86 LYS A C 1
ATOM 683 O O . LYS A 1 86 ? 0.329 -3.386 15.485 1.00 57.31 86 LYS A O 1
ATOM 688 N N . SER A 1 87 ? 1.440 -2.006 14.106 1.00 61.69 87 SER A N 1
ATOM 689 C CA . SER A 1 87 ? 0.682 -2.310 12.885 1.00 61.69 87 SER A CA 1
ATOM 690 C C . SER A 1 87 ? 1.564 -3.072 11.903 1.00 61.69 87 SER A C 1
ATOM 692 O O . SER A 1 87 ? 2.579 -2.562 11.460 1.00 61.69 87 SER A O 1
ATOM 694 N N . SER A 1 88 ? 1.195 -4.298 11.543 1.00 64.50 88 SER A N 1
ATOM 695 C CA . SER A 1 88 ? 1.977 -5.087 10.583 1.00 64.50 88 SER A CA 1
ATOM 696 C C . SER A 1 88 ? 1.563 -4.763 9.153 1.00 64.50 88 SER A C 1
ATOM 698 O O . SER A 1 88 ? 0.368 -4.635 8.871 1.00 64.50 88 SER A O 1
ATOM 700 N N . LEU A 1 89 ? 2.541 -4.671 8.249 1.00 67.50 89 LEU A N 1
ATOM 701 C CA . LEU A 1 89 ? 2.298 -4.522 6.823 1.00 67.50 89 LEU A CA 1
ATOM 702 C C . LEU A 1 89 ? 2.579 -5.838 6.099 1.00 67.50 89 LEU A C 1
ATOM 704 O O . LEU A 1 89 ? 3.633 -6.455 6.207 1.00 67.50 89 LEU A O 1
ATOM 708 N N . TYR A 1 90 ? 1.610 -6.278 5.321 1.00 69.19 90 TYR A N 1
ATOM 709 C CA . TYR A 1 90 ? 1.728 -7.452 4.485 1.00 69.19 90 TYR A CA 1
ATOM 710 C C . TYR A 1 90 ? 1.617 -7.037 3.021 1.00 69.19 90 TYR A C 1
ATOM 712 O O . TYR A 1 90 ? 0.606 -6.466 2.602 1.00 69.19 90 TYR A O 1
ATOM 720 N N . LEU A 1 91 ? 2.651 -7.355 2.245 1.00 69.06 91 LEU A N 1
ATOM 721 C CA . LEU A 1 91 ? 2.748 -7.036 0.830 1.00 69.06 91 LEU A CA 1
ATOM 722 C C . LEU A 1 91 ? 2.881 -8.327 0.020 1.00 69.06 91 LEU A C 1
ATOM 724 O O . LEU A 1 91 ? 3.880 -9.041 0.060 1.00 69.06 91 LEU A O 1
ATOM 728 N N . LYS A 1 92 ? 1.842 -8.646 -0.742 1.00 70.56 92 LYS A N 1
ATOM 729 C CA . LYS A 1 92 ? 1.837 -9.787 -1.650 1.00 70.56 92 LYS A CA 1
ATOM 730 C C . LYS A 1 92 ? 2.026 -9.291 -3.073 1.00 70.56 92 LYS A C 1
ATOM 732 O O . LYS A 1 92 ? 1.206 -8.522 -3.564 1.00 70.56 92 LYS A O 1
ATOM 737 N N . ILE A 1 93 ? 3.051 -9.789 -3.750 1.00 68.88 93 ILE A N 1
ATOM 738 C CA . ILE A 1 93 ? 3.244 -9.558 -5.181 1.00 68.88 93 ILE A CA 1
ATOM 739 C C . ILE A 1 93 ? 2.830 -10.822 -5.918 1.00 68.88 93 ILE A C 1
ATOM 741 O O . ILE A 1 93 ? 3.171 -11.934 -5.531 1.00 68.88 93 ILE A O 1
ATOM 745 N N . THR A 1 94 ? 2.012 -10.677 -6.948 1.00 66.81 94 THR A N 1
ATOM 746 C CA . THR A 1 94 ? 1.620 -11.780 -7.822 1.00 66.81 94 THR A CA 1
ATOM 747 C C . THR A 1 94 ? 1.940 -11.360 -9.254 1.00 66.81 94 THR A C 1
ATOM 749 O O . THR A 1 94 ? 1.261 -10.480 -9.782 1.00 66.81 94 THR A O 1
ATOM 752 N N . PRO A 1 95 ? 2.986 -11.922 -9.881 1.00 64.69 95 PRO A N 1
ATOM 753 C CA . PRO A 1 95 ? 3.290 -11.613 -11.272 1.00 64.69 95 PRO A CA 1
ATOM 754 C C . PRO A 1 95 ? 2.142 -12.056 -12.180 1.00 64.69 95 PRO A C 1
ATOM 756 O O . PRO A 1 95 ? 1.597 -13.149 -12.009 1.00 64.69 95 PRO A O 1
ATOM 759 N N . GLU A 1 96 ? 1.788 -11.217 -13.156 1.00 55.03 96 GLU A N 1
ATOM 760 C CA . GLU A 1 96 ? 0.691 -11.491 -14.097 1.00 55.03 96 GLU A CA 1
ATOM 761 C C . GLU A 1 96 ? 1.030 -12.688 -15.018 1.00 55.03 96 GLU A C 1
ATOM 763 O O . GLU A 1 96 ? 0.140 -13.393 -15.488 1.00 55.03 96 GLU A O 1
ATOM 768 N N . ASN A 1 97 ? 2.328 -13.021 -15.127 1.00 49.59 97 ASN A N 1
ATOM 769 C CA . ASN A 1 97 ? 2.874 -14.203 -15.801 1.00 49.59 97 ASN A CA 1
ATOM 770 C C . ASN A 1 97 ? 3.320 -15.341 -14.863 1.00 49.59 97 ASN A C 1
ATOM 772 O O . ASN A 1 97 ? 4.111 -16.190 -15.275 1.00 49.59 97 ASN A O 1
ATOM 776 N N . ALA A 1 98 ? 2.743 -15.488 -13.662 1.00 46.75 98 ALA A N 1
ATOM 777 C CA . ALA A 1 98 ? 2.671 -16.811 -13.016 1.00 46.75 98 ALA A CA 1
ATOM 778 C C . ALA A 1 98 ? 1.692 -17.731 -13.783 1.00 46.75 98 ALA A C 1
ATOM 780 O O . ALA A 1 98 ? 0.781 -18.348 -13.229 1.00 46.75 98 ALA A O 1
ATOM 781 N N . SER A 1 99 ? 1.848 -17.790 -15.103 1.00 39.53 99 SER A N 1
ATOM 782 C CA . SER A 1 99 ? 1.192 -18.749 -15.964 1.00 39.53 99 SER A CA 1
ATOM 783 C C . SER A 1 99 ? 1.743 -20.127 -15.605 1.00 39.53 99 SER A C 1
ATOM 785 O O . SER A 1 99 ? 2.846 -20.484 -15.973 1.00 39.53 99 SER A O 1
ATOM 787 N N . LYS A 1 100 ? 0.994 -20.848 -14.766 1.00 42.34 100 LYS A N 1
ATOM 788 C CA . LYS A 1 100 ? 0.695 -22.293 -14.823 1.00 42.34 100 LYS A CA 1
ATOM 789 C C . LYS A 1 100 ? 1.796 -23.348 -15.098 1.00 42.34 100 LYS A C 1
ATOM 791 O O . LYS A 1 100 ? 1.436 -24.519 -15.090 1.00 42.34 100 LYS A O 1
ATOM 796 N N . GLU A 1 101 ? 3.082 -23.036 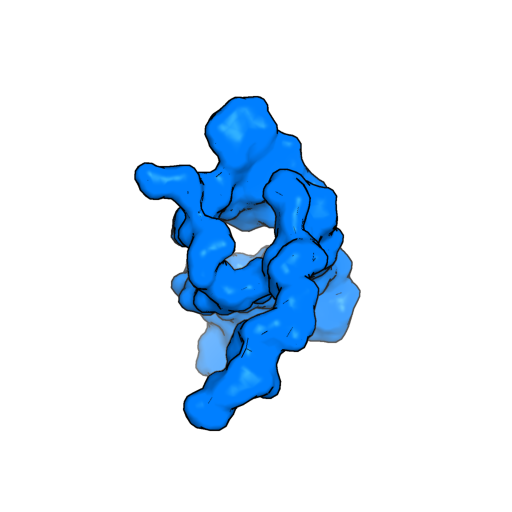-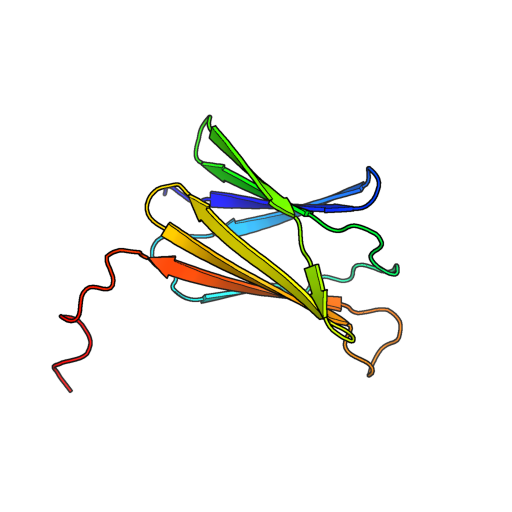15.235 1.00 39.25 101 GLU A N 1
ATOM 797 C CA . GLU A 1 101 ? 4.138 -24.021 -15.554 1.00 39.25 101 GLU A CA 1
ATOM 798 C C . GLU A 1 101 ? 5.130 -24.299 -14.409 1.00 39.25 101 GLU A C 1
ATOM 800 O O . GLU A 1 101 ? 6.021 -25.124 -14.560 1.00 39.25 101 GLU A O 1
ATOM 805 N N . GLY A 1 102 ? 4.961 -23.686 -13.231 1.00 38.41 102 GLY A N 1
ATOM 806 C CA . GLY A 1 102 ? 5.837 -23.917 -12.064 1.00 38.41 102 GLY A CA 1
ATOM 807 C C . GLY A 1 102 ? 5.276 -24.818 -10.953 1.00 38.41 102 GLY A C 1
ATOM 808 O O . GLY A 1 102 ? 5.955 -25.039 -9.959 1.00 38.41 102 GLY A O 1
ATOM 809 N N . TYR A 1 103 ? 4.036 -25.308 -11.079 1.00 38.91 103 TYR A N 1
ATOM 810 C CA . TYR A 1 103 ? 3.384 -26.199 -10.096 1.00 38.91 103 TYR A CA 1
ATOM 811 C C . TYR A 1 103 ? 3.064 -27.592 -10.674 1.00 38.91 103 TYR A C 1
ATOM 813 O O . TYR A 1 103 ? 2.195 -28.305 -10.172 1.00 38.91 103 TYR A O 1
ATOM 821 N N . GLN A 1 104 ? 3.769 -27.992 -11.733 1.00 37.25 104 GLN A N 1
ATOM 822 C CA . GLN A 1 104 ? 3.944 -29.398 -12.095 1.00 37.25 104 GLN A CA 1
ATOM 823 C C . GLN A 1 104 ? 5.429 -29.728 -11.928 1.00 37.25 104 GLN A C 1
ATOM 825 O O . GLN A 1 104 ? 6.267 -28.977 -12.412 1.00 37.25 104 GLN A O 1
ATOM 830 N N . ASN A 1 105 ? 5.717 -30.844 -11.255 1.00 32.72 105 ASN A N 1
ATOM 831 C CA . ASN A 1 105 ? 6.982 -31.234 -10.609 1.00 32.72 105 ASN A CA 1
ATOM 832 C C . ASN A 1 105 ? 7.082 -30.621 -9.197 1.00 32.72 105 ASN A C 1
ATOM 834 O O . ASN A 1 105 ? 7.466 -29.469 -9.037 1.00 32.72 105 ASN A O 1
ATOM 838 N N . ALA A 1 106 ? 6.484 -31.230 -8.166 1.00 35.69 106 ALA A N 1
ATOM 839 C CA . ALA A 1 106 ? 6.931 -32.481 -7.527 1.00 35.69 106 ALA A CA 1
ATOM 840 C C . ALA A 1 106 ? 8.398 -32.406 -7.088 1.00 35.69 106 ALA A C 1
ATOM 842 O O . ALA A 1 106 ? 9.264 -32.280 -7.980 1.00 35.69 106 ALA A O 1
#